Protein AF-A0A957H8Q2-F1 (afdb_monomer)

Radius of gyration: 33.95 Å; Cα contacts (8 Å, |Δi|>4): 27; chains: 1; bounding box: 78×47×76 Å

Mean predicted aligned error: 16.27 Å

pLDDT: mean 74.87, std 15.91, range [43.38, 97.81]

Foldseek 3Di:
DDPVVVVVVVVVVVVVPVPVSVVVVVVVVVVVVVVVVCVVVVVVVVVVVCVVVCVVPPPVDDDDDQDDDDDDPVPPDDPDSPPCDVVVLVVQCPDPPDPHDDDDDDPPDDDFPPPDDDGD

Structure (mmCIF, N/CA/C/O backbone):
data_AF-A0A957H8Q2-F1
#
_entry.id   AF-A0A957H8Q2-F1
#
loop_
_atom_site.group_PDB
_atom_site.id
_atom_site.type_symbol
_atom_site.label_atom_id
_atom_site.label_alt_id
_atom_site.label_comp_id
_atom_site.label_asym_id
_atom_site.label_entity_id
_atom_site.label_seq_id
_atom_site.pdbx_PDB_ins_code
_atom_site.Cartn_x
_atom_site.Cartn_y
_atom_site.Cartn_z
_atom_site.occupancy
_atom_site.B_iso_or_equiv
_atom_site.auth_seq_id
_atom_site.auth_comp_id
_atom_site.auth_asym_id
_atom_site.auth_atom_id
_atom_site.pdbx_PDB_model_num
ATOM 1 N N . MET A 1 1 ? -34.958 -14.609 27.796 1.00 60.50 1 MET A N 1
ATOM 2 C CA . MET A 1 1 ? -34.012 -13.482 27.665 1.00 60.50 1 MET A CA 1
ATOM 3 C C . MET A 1 1 ? -33.499 -13.496 26.248 1.00 60.50 1 MET A C 1
ATOM 5 O O . MET A 1 1 ? -32.950 -14.509 25.830 1.00 60.50 1 MET A O 1
ATOM 9 N N . THR A 1 2 ? -33.803 -12.464 25.474 1.00 87.00 2 THR A N 1
ATOM 10 C CA . THR A 1 2 ? -33.385 -12.401 24.071 1.00 87.00 2 THR A CA 1
ATOM 11 C C . THR A 1 2 ? -31.965 -11.843 23.991 1.00 87.00 2 THR A C 1
ATOM 13 O O . THR A 1 2 ? -31.519 -11.095 24.857 1.00 87.00 2 THR A O 1
ATOM 16 N N . VAL A 1 3 ? -31.228 -12.195 22.937 1.00 90.75 3 VAL A N 1
ATOM 17 C CA . VAL A 1 3 ? -29.903 -11.610 22.647 1.00 90.75 3 VAL A CA 1
ATOM 18 C C . VAL A 1 3 ? -29.939 -10.080 22.546 1.00 90.75 3 VAL A C 1
ATOM 20 O O . VAL A 1 3 ? -28.943 -9.415 22.813 1.00 90.75 3 VAL A O 1
ATOM 23 N N . PHE A 1 4 ? -31.104 -9.521 22.220 1.00 92.12 4 PHE A N 1
ATOM 24 C CA . PHE A 1 4 ? -31.331 -8.085 22.167 1.00 92.12 4 PHE A CA 1
ATOM 25 C C . PHE A 1 4 ? -31.301 -7.430 23.558 1.00 92.12 4 PHE A C 1
ATOM 27 O O . PHE A 1 4 ? -30.682 -6.379 23.716 1.00 92.12 4 PHE A O 1
ATOM 34 N N . ASP A 1 5 ? -31.865 -8.085 24.580 1.00 91.19 5 ASP A N 1
ATOM 35 C CA . ASP A 1 5 ? -31.801 -7.602 25.969 1.00 91.19 5 ASP A CA 1
ATOM 36 C C . ASP A 1 5 ? -30.357 -7.553 26.485 1.00 91.19 5 ASP A C 1
ATOM 38 O O . ASP A 1 5 ? -29.955 -6.595 27.144 1.00 91.19 5 ASP A O 1
ATOM 42 N N . LEU A 1 6 ? -29.546 -8.562 26.146 1.00 93.38 6 LEU A N 1
ATOM 43 C CA . LEU A 1 6 ? -28.121 -8.600 26.493 1.00 93.38 6 LEU A CA 1
ATOM 44 C C . LEU A 1 6 ? -27.355 -7.439 25.847 1.00 93.38 6 LEU A C 1
ATOM 46 O O . LEU A 1 6 ? -26.524 -6.807 26.500 1.00 93.38 6 LEU A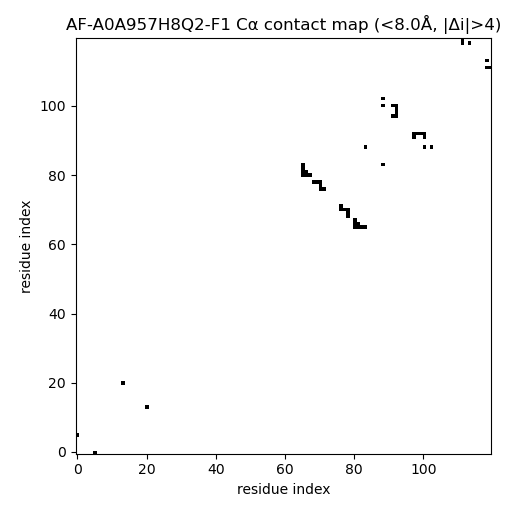 O 1
ATOM 50 N N . PHE A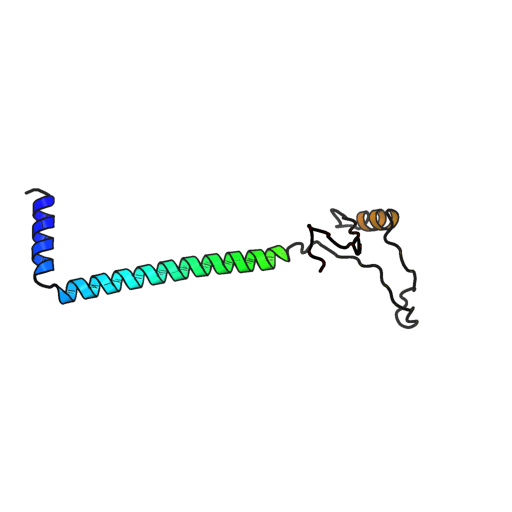 1 7 ? -27.647 -7.134 24.581 1.00 92.12 7 PHE A N 1
ATOM 51 C CA . PHE A 1 7 ? -26.999 -6.037 23.864 1.00 92.12 7 PHE A CA 1
ATOM 52 C C . PHE A 1 7 ? -27.374 -4.673 24.457 1.00 92.12 7 PHE A C 1
ATOM 54 O O . PHE A 1 7 ? -26.488 -3.845 24.678 1.00 92.12 7 PHE A O 1
ATOM 61 N N . LEU A 1 8 ? -28.655 -4.457 24.786 1.00 91.12 8 LEU A N 1
ATOM 62 C CA . LEU A 1 8 ? -29.111 -3.243 25.472 1.00 91.12 8 LEU A CA 1
ATOM 63 C C . LEU A 1 8 ? -28.441 -3.073 26.839 1.00 91.12 8 LEU A C 1
ATOM 65 O O . LEU A 1 8 ? -27.953 -1.985 27.147 1.00 91.12 8 LEU A O 1
ATOM 69 N N . LEU A 1 9 ? -28.359 -4.150 27.624 1.00 91.75 9 LEU A N 1
ATOM 70 C CA . LEU A 1 9 ? -27.731 -4.134 28.943 1.00 91.75 9 LEU A CA 1
ATOM 71 C C . LEU A 1 9 ? -26.243 -3.762 28.854 1.00 91.75 9 LEU A C 1
ATOM 73 O O . LEU A 1 9 ? -25.745 -2.964 29.651 1.00 91.75 9 LEU A O 1
ATOM 77 N N . VAL A 1 10 ? -25.521 -4.295 27.866 1.00 89.81 10 VAL A N 1
ATOM 78 C CA . VAL A 1 10 ? -24.117 -3.934 27.615 1.00 89.81 10 VAL A CA 1
ATOM 79 C C . VAL A 1 10 ? -23.992 -2.470 27.185 1.00 89.81 10 VAL A C 1
ATOM 81 O O . VAL A 1 10 ? -23.115 -1.764 27.688 1.00 89.81 10 VAL A O 1
ATOM 84 N N . LEU A 1 11 ? -24.880 -1.985 26.311 1.00 88.62 11 LEU A N 1
ATOM 85 C CA . LEU A 1 11 ? -24.871 -0.595 25.845 1.00 88.62 11 LEU A CA 1
ATOM 86 C C . LEU A 1 11 ? -25.092 0.396 26.997 1.00 88.62 11 LEU A C 1
ATOM 88 O O . LEU A 1 11 ? -24.388 1.403 27.103 1.00 88.62 11 LEU A O 1
ATOM 92 N N . GLU A 1 12 ? -26.033 0.092 27.890 1.00 89.56 12 GLU A N 1
ATOM 93 C CA . GLU A 1 12 ? -26.330 0.905 29.069 1.00 89.56 12 GLU A CA 1
ATOM 94 C C . GLU A 1 12 ? -25.135 0.946 30.037 1.00 89.56 12 GLU A C 1
ATOM 96 O O . GLU A 1 12 ? -24.755 2.011 30.537 1.00 89.56 12 GLU A O 1
ATOM 101 N N . ASN A 1 13 ? -24.462 -0.194 30.229 1.00 87.19 13 ASN A N 1
ATOM 102 C CA . ASN A 1 13 ? -23.251 -0.290 31.046 1.00 87.19 13 ASN A CA 1
ATOM 103 C C . ASN A 1 13 ? -22.064 0.489 30.453 1.00 87.19 13 ASN A C 1
ATOM 105 O O . ASN A 1 13 ? -21.334 1.156 31.191 1.00 87.19 13 ASN A O 1
ATOM 109 N N . LEU A 1 14 ? -21.877 0.457 29.132 1.00 87.94 14 LEU A N 1
ATOM 110 C CA . LEU A 1 14 ? -20.838 1.232 28.445 1.00 87.94 14 LEU A CA 1
ATOM 111 C C . LEU A 1 14 ? -21.129 2.740 28.492 1.00 87.94 14 LEU A C 1
ATOM 113 O O . LEU A 1 14 ? -20.219 3.540 28.726 1.00 87.94 14 LEU A O 1
ATOM 117 N N . SER A 1 15 ? -22.400 3.134 28.356 1.00 84.00 15 SER A N 1
ATOM 118 C CA . SER A 1 15 ? -22.848 4.533 28.407 1.00 84.00 15 SER A CA 1
ATOM 119 C C . SER A 1 15 ? -22.587 5.201 29.765 1.00 84.00 15 SER A C 1
ATOM 121 O O . SER A 1 15 ? -22.366 6.413 29.828 1.00 84.00 15 SER A O 1
ATOM 123 N N . ARG A 1 16 ? -22.497 4.429 30.859 1.00 86.56 16 ARG A N 1
ATOM 124 C CA . ARG A 1 16 ? -22.081 4.944 32.179 1.00 86.56 16 ARG A CA 1
ATOM 125 C C . ARG A 1 16 ? -20.617 5.400 32.231 1.00 86.56 16 ARG A C 1
ATOM 127 O O . ARG A 1 16 ? -20.259 6.164 33.124 1.00 86.56 16 ARG A O 1
ATOM 134 N N . ARG A 1 17 ? -19.756 4.963 31.301 1.00 86.38 17 ARG A N 1
ATOM 135 C CA . ARG A 1 17 ? -18.311 5.282 31.271 1.00 86.38 17 ARG A CA 1
ATOM 136 C C . ARG A 1 17 ? -17.870 5.846 29.914 1.00 86.38 17 ARG A C 1
ATOM 138 O O . ARG A 1 17 ? -16.914 5.365 29.306 1.00 86.38 17 ARG A O 1
ATOM 145 N N . LYS A 1 18 ? -18.537 6.920 29.475 1.00 81.12 18 LYS A N 1
ATOM 146 C CA . LYS A 1 18 ? -18.379 7.546 28.145 1.00 81.12 18 LYS A CA 1
ATOM 147 C C . LYS A 1 18 ? -16.930 7.864 27.753 1.00 81.12 18 LYS A C 1
ATOM 149 O O . LYS A 1 18 ? -16.521 7.530 26.649 1.00 81.12 18 LYS A O 1
ATOM 154 N N . GLY A 1 19 ? -16.139 8.461 28.649 1.00 90.38 19 GLY A N 1
ATOM 155 C CA . GLY A 1 19 ? -14.776 8.908 28.319 1.00 90.38 19 GLY A CA 1
ATOM 156 C C . GLY A 1 19 ? -13.799 7.765 28.033 1.00 90.38 19 GLY A C 1
ATOM 157 O O . GLY A 1 19 ? -13.080 7.789 27.038 1.00 90.38 19 GLY A O 1
ATOM 158 N N . ARG A 1 20 ? -13.805 6.724 28.873 1.00 91.06 20 ARG A N 1
ATOM 159 C CA . ARG A 1 20 ? -12.888 5.586 28.715 1.00 91.06 20 ARG A CA 1
ATOM 160 C C . ARG A 1 20 ? -13.230 4.754 27.480 1.00 91.06 20 ARG A C 1
ATOM 162 O O . ARG A 1 20 ? -12.322 4.367 26.758 1.00 91.06 20 ARG A O 1
ATOM 169 N N . VAL A 1 21 ? -14.521 4.522 27.230 1.00 92.25 21 VAL A N 1
ATOM 170 C CA . VAL A 1 21 ? -14.996 3.759 26.064 1.00 92.25 21 VAL A CA 1
ATOM 171 C C . VAL A 1 21 ? -14.727 4.515 24.761 1.00 92.25 21 VAL A C 1
ATOM 173 O O . VAL A 1 21 ? -14.270 3.913 23.791 1.00 92.25 21 VAL A O 1
ATOM 176 N N . ALA A 1 22 ? -14.938 5.835 24.743 1.00 91.88 22 ALA A N 1
ATOM 177 C CA . ALA A 1 22 ? -14.614 6.660 23.583 1.00 91.88 22 ALA A CA 1
ATOM 178 C C . ALA A 1 22 ? -13.112 6.620 23.267 1.00 91.88 22 ALA A C 1
ATOM 180 O O . ALA A 1 22 ? -12.734 6.382 22.123 1.00 91.88 22 ALA A O 1
ATOM 181 N N . LEU A 1 23 ? -12.251 6.774 24.280 1.00 94.62 23 LEU A N 1
ATOM 182 C CA . LEU A 1 23 ? -10.801 6.769 24.084 1.00 94.62 23 LEU A CA 1
ATOM 183 C C . LEU A 1 23 ? -10.288 5.424 23.546 1.00 94.62 23 LEU A C 1
ATOM 185 O O . LEU A 1 23 ? -9.453 5.404 22.644 1.00 94.62 23 LEU A O 1
ATOM 189 N N . THR A 1 24 ? -10.808 4.298 24.049 1.00 94.88 24 THR A N 1
ATOM 190 C CA . THR A 1 24 ? -10.423 2.972 23.540 1.00 94.88 24 THR A CA 1
ATOM 191 C C . THR A 1 24 ? -10.925 2.738 22.121 1.00 94.88 24 THR A C 1
ATOM 193 O O . THR A 1 24 ? -10.182 2.206 21.302 1.00 94.88 24 THR A O 1
ATOM 196 N N . ALA A 1 25 ? -12.153 3.162 21.805 1.00 94.44 25 ALA A N 1
ATOM 197 C CA . ALA A 1 25 ? -12.699 3.043 20.456 1.00 94.44 25 ALA A CA 1
ATOM 198 C C . ALA A 1 25 ? -11.868 3.849 19.447 1.00 94.44 25 ALA A C 1
ATOM 200 O O . ALA A 1 25 ? -11.473 3.316 18.414 1.00 94.44 25 ALA A O 1
ATOM 201 N N . VAL A 1 26 ? -11.523 5.096 19.783 1.00 96.44 26 VAL A N 1
ATOM 202 C CA . VAL A 1 26 ? -10.657 5.944 18.952 1.00 96.44 26 VAL A CA 1
ATOM 203 C C . VAL A 1 26 ? -9.282 5.305 18.759 1.00 96.44 26 VAL A C 1
ATOM 205 O O . VAL A 1 26 ? -8.806 5.226 17.629 1.00 96.44 26 VAL A O 1
ATOM 208 N N . GLY A 1 27 ? -8.665 4.791 19.828 1.00 97.19 27 GLY A N 1
ATOM 209 C CA . GLY A 1 27 ? -7.365 4.122 19.741 1.00 97.19 27 GLY A CA 1
ATOM 210 C C . GLY A 1 27 ? -7.375 2.910 18.804 1.00 97.19 27 GLY A C 1
ATOM 211 O O . GLY A 1 27 ? -6.485 2.770 17.967 1.00 97.19 27 GLY A O 1
ATOM 212 N N . VAL A 1 28 ? -8.407 2.065 18.889 1.00 97.12 28 VAL A N 1
ATOM 213 C CA . VAL A 1 28 ? -8.557 0.891 18.011 1.00 97.12 28 VAL A CA 1
ATOM 214 C C . VAL A 1 28 ? -8.786 1.307 16.556 1.00 97.12 28 VAL A C 1
ATOM 216 O O . VAL A 1 28 ? -8.174 0.731 15.655 1.00 97.12 28 VAL A O 1
ATOM 219 N N . VAL A 1 29 ? -9.617 2.322 16.308 1.00 97.44 29 VAL A N 1
ATOM 220 C CA . VAL A 1 29 ? -9.886 2.820 14.948 1.00 97.44 29 VAL A CA 1
ATOM 221 C C . VAL A 1 29 ? -8.616 3.385 14.312 1.00 97.44 29 VAL A C 1
ATOM 223 O O . VAL A 1 29 ? -8.281 3.011 13.191 1.00 97.44 29 VAL A O 1
ATOM 226 N N . ILE A 1 30 ? -7.867 4.224 15.032 1.00 97.56 30 ILE A N 1
ATOM 227 C CA . ILE A 1 30 ? -6.616 4.801 14.517 1.00 97.56 30 ILE A CA 1
ATOM 228 C C . ILE A 1 30 ? -5.569 3.703 14.285 1.00 97.56 30 ILE A C 1
ATOM 230 O O . ILE A 1 30 ? -4.923 3.686 13.239 1.00 97.56 30 ILE A O 1
ATOM 234 N N . GLY A 1 31 ? -5.420 2.763 15.225 1.00 97.50 31 GLY A N 1
ATOM 235 C CA . GLY A 1 31 ? -4.437 1.684 15.117 1.00 97.50 31 GLY A CA 1
ATOM 236 C C . GLY A 1 31 ? -4.702 0.752 13.933 1.00 97.50 31 GLY A C 1
ATOM 237 O O . GLY A 1 31 ? -3.800 0.472 13.146 1.00 97.50 31 GLY A O 1
ATOM 238 N N . THR A 1 32 ? -5.949 0.312 13.763 1.00 97.19 32 THR A N 1
ATOM 239 C CA . THR A 1 32 ? -6.329 -0.559 12.638 1.00 97.19 32 THR A CA 1
ATOM 240 C C . THR A 1 32 ? -6.207 0.159 11.297 1.00 97.19 32 THR A C 1
ATOM 242 O O . THR A 1 32 ? -5.663 -0.417 10.355 1.00 97.19 32 THR A O 1
ATOM 245 N N . ALA A 1 33 ? -6.607 1.434 11.221 1.00 97.12 33 ALA A N 1
ATOM 246 C CA . ALA A 1 33 ? -6.429 2.246 10.022 1.00 97.12 33 ALA A CA 1
ATOM 247 C C . ALA A 1 33 ? -4.946 2.393 9.645 1.00 97.12 33 ALA A C 1
ATOM 249 O O . ALA A 1 33 ? -4.593 2.202 8.483 1.00 97.12 33 ALA A O 1
ATOM 250 N N . ALA A 1 34 ? -4.063 2.661 10.613 1.00 97.69 34 ALA A N 1
ATOM 251 C CA . ALA A 1 34 ? -2.628 2.788 10.368 1.00 97.69 34 ALA A CA 1
ATOM 252 C C . ALA A 1 34 ? -2.010 1.494 9.810 1.00 97.69 34 ALA A C 1
ATOM 254 O O . ALA A 1 34 ? -1.250 1.548 8.844 1.00 97.69 34 ALA A O 1
ATOM 255 N N . VAL A 1 35 ? -2.366 0.328 10.364 1.00 97.81 35 VAL A N 1
ATOM 256 C CA . VAL A 1 35 ? -1.879 -0.971 9.863 1.00 97.81 35 VAL A CA 1
ATOM 257 C C . VAL A 1 35 ? -2.350 -1.216 8.427 1.00 97.81 35 VAL A C 1
ATOM 259 O O . VAL A 1 35 ? -1.543 -1.580 7.573 1.00 97.81 35 VAL A O 1
ATOM 262 N N . VAL A 1 36 ? -3.630 -0.969 8.134 1.00 97.50 36 VAL A N 1
ATOM 263 C CA . VAL A 1 36 ? -4.184 -1.138 6.779 1.00 97.50 36 VAL A CA 1
ATOM 264 C C . VAL A 1 36 ? -3.508 -0.198 5.778 1.00 97.50 36 VAL A C 1
ATOM 266 O O . VAL A 1 36 ? -3.162 -0.630 4.676 1.00 97.50 36 VAL A O 1
ATOM 269 N N . LEU A 1 37 ? -3.273 1.062 6.158 1.00 97.50 37 LEU A N 1
ATOM 270 C CA . LEU A 1 37 ? -2.565 2.036 5.325 1.00 97.50 37 LEU A CA 1
ATOM 271 C C . LEU A 1 37 ? -1.137 1.585 5.018 1.00 97.50 37 LEU A C 1
ATOM 273 O O . LEU A 1 37 ? -0.738 1.610 3.857 1.00 97.50 37 LEU A O 1
ATOM 277 N N . LEU A 1 38 ? -0.388 1.141 6.031 1.00 97.44 38 LEU A N 1
ATOM 278 C CA . LEU A 1 38 ? 0.996 0.692 5.863 1.00 97.44 38 LEU A CA 1
ATOM 279 C C . LEU A 1 38 ? 1.098 -0.529 4.948 1.00 97.44 38 LEU A C 1
ATOM 281 O O . LEU A 1 38 ? 1.947 -0.545 4.062 1.00 97.44 38 LEU A O 1
ATOM 285 N N . VAL A 1 39 ? 0.223 -1.522 5.119 1.00 97.12 39 VAL A N 1
ATOM 286 C CA . VAL A 1 39 ? 0.198 -2.711 4.251 1.00 97.12 39 VAL A CA 1
ATOM 287 C C . VAL A 1 39 ? -0.168 -2.331 2.815 1.00 97.12 39 VAL A C 1
ATOM 289 O O . VAL A 1 39 ? 0.483 -2.778 1.872 1.00 97.12 39 VAL A O 1
ATOM 292 N N . SER A 1 40 ? -1.171 -1.468 2.635 1.00 96.56 40 SER A N 1
ATOM 293 C CA . SER A 1 40 ? -1.612 -1.031 1.304 1.00 96.56 40 SER A CA 1
ATOM 294 C C . SER A 1 40 ? -0.524 -0.238 0.577 1.00 96.56 40 SER A C 1
ATOM 296 O O . SER A 1 40 ? -0.231 -0.513 -0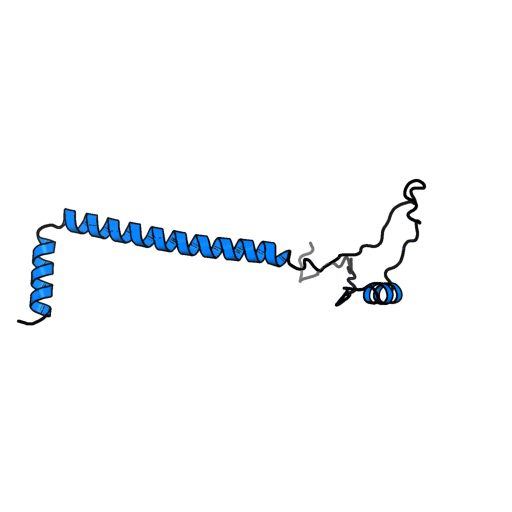.586 1.00 96.56 40 SER A O 1
ATOM 298 N N . LEU A 1 41 ? 0.115 0.712 1.270 1.00 96.69 41 LEU A N 1
ATOM 299 C CA . LEU A 1 41 ? 1.237 1.481 0.732 1.00 96.69 41 LEU A CA 1
ATOM 300 C C . LEU A 1 41 ? 2.448 0.595 0.453 1.00 96.69 41 LEU A C 1
ATOM 302 O O . LEU A 1 41 ? 3.030 0.710 -0.619 1.00 96.69 41 LEU A O 1
ATOM 306 N N . GLY A 1 42 ? 2.812 -0.300 1.372 1.00 94.94 42 GLY A N 1
ATOM 307 C CA . GLY A 1 42 ? 3.942 -1.211 1.196 1.00 94.94 42 GLY A CA 1
ATOM 308 C C . GLY A 1 42 ? 3.794 -2.066 -0.061 1.00 94.94 42 GLY A C 1
ATOM 309 O O . GLY A 1 42 ? 4.685 -2.076 -0.909 1.00 94.94 42 GLY A O 1
ATOM 310 N N . ASN A 1 43 ? 2.628 -2.692 -0.234 1.00 93.44 43 ASN A N 1
ATOM 311 C CA . ASN A 1 43 ? 2.331 -3.497 -1.418 1.00 93.44 43 ASN A CA 1
ATOM 312 C C . ASN A 1 43 ? 2.281 -2.644 -2.696 1.00 93.44 43 ASN A C 1
ATOM 314 O O . ASN A 1 43 ? 2.822 -3.042 -3.726 1.00 93.44 43 ASN A O 1
ATOM 318 N N . GLY A 1 44 ? 1.670 -1.456 -2.637 1.00 92.31 44 GLY A N 1
ATOM 319 C CA . GLY A 1 44 ? 1.592 -0.542 -3.778 1.00 92.31 44 GLY A CA 1
ATOM 320 C C . GLY A 1 44 ? 2.965 -0.048 -4.235 1.00 92.31 44 GLY A C 1
ATOM 321 O O . GLY A 1 44 ? 3.251 -0.041 -5.430 1.00 92.31 44 GLY A O 1
ATOM 322 N N . LEU A 1 45 ? 3.841 0.311 -3.293 1.00 93.56 45 LEU A N 1
ATOM 323 C CA . LEU A 1 45 ? 5.215 0.724 -3.575 1.00 93.56 45 LEU A CA 1
ATOM 324 C C . LEU A 1 45 ? 6.051 -0.432 -4.111 1.00 93.56 45 LEU A C 1
ATOM 326 O O . LEU A 1 45 ? 6.801 -0.236 -5.061 1.00 93.56 45 LEU A O 1
ATOM 330 N N . GLN A 1 46 ? 5.901 -1.636 -3.555 1.00 87.38 46 GLN A N 1
ATOM 331 C CA . GLN A 1 46 ? 6.586 -2.819 -4.066 1.00 87.38 46 GLN A CA 1
ATOM 332 C C . GLN A 1 46 ? 6.163 -3.123 -5.505 1.00 87.38 46 GLN A C 1
ATOM 334 O O . GLN A 1 46 ? 7.025 -3.341 -6.351 1.00 87.38 46 GLN A O 1
ATOM 339 N N . GLN A 1 47 ? 4.863 -3.076 -5.804 1.00 87.19 47 GLN A N 1
ATOM 340 C CA . GLN A 1 47 ? 4.360 -3.258 -7.163 1.00 87.19 47 GLN A CA 1
ATOM 341 C C . GLN A 1 47 ? 4.843 -2.145 -8.092 1.00 87.19 47 GLN A C 1
ATOM 343 O O . GLN A 1 47 ? 5.230 -2.421 -9.219 1.00 87.19 47 GLN A O 1
ATOM 348 N N . ASN A 1 48 ? 4.845 -0.891 -7.639 1.00 86.75 48 ASN A N 1
ATOM 349 C CA . ASN A 1 48 ? 5.303 0.235 -8.442 1.00 86.75 48 ASN A CA 1
ATOM 350 C C . ASN A 1 48 ? 6.807 0.142 -8.740 1.00 86.75 48 ASN A C 1
ATOM 352 O O . ASN A 1 48 ? 7.204 0.279 -9.892 1.00 86.75 48 ASN A O 1
ATOM 356 N N . ALA A 1 49 ? 7.629 -0.166 -7.737 1.00 83.25 49 ALA A N 1
ATOM 357 C CA . ALA A 1 49 ? 9.055 -0.411 -7.914 1.00 83.25 49 ALA A CA 1
ATOM 358 C C . ALA A 1 49 ? 9.299 -1.626 -8.819 1.00 83.25 49 ALA A C 1
ATOM 360 O O . ALA A 1 49 ? 10.117 -1.550 -9.727 1.00 83.25 49 ALA A O 1
ATOM 361 N N . ALA A 1 50 ? 8.548 -2.715 -8.642 1.00 79.94 50 ALA A N 1
ATOM 362 C CA . ALA A 1 50 ? 8.620 -3.886 -9.511 1.00 79.94 50 ALA A CA 1
ATOM 363 C C . ALA A 1 50 ? 8.156 -3.588 -10.942 1.00 79.94 50 ALA A C 1
ATOM 365 O O . ALA A 1 50 ? 8.714 -4.156 -11.864 1.00 79.94 50 ALA A O 1
ATOM 366 N N . SER A 1 51 ? 7.193 -2.693 -11.164 1.00 76.88 51 SER A N 1
ATOM 367 C CA . SER A 1 51 ? 6.789 -2.259 -12.507 1.00 76.88 51 SER A CA 1
ATOM 368 C C . SER A 1 51 ? 7.802 -1.304 -13.135 1.00 76.88 51 SER A C 1
ATOM 370 O O . SER A 1 51 ? 7.993 -1.339 -14.344 1.00 76.88 51 SER A O 1
ATOM 372 N N . GLN A 1 52 ? 8.477 -0.468 -12.344 1.00 71.00 52 GLN A N 1
ATOM 373 C CA . GLN A 1 52 ? 9.572 0.371 -12.835 1.00 71.00 52 GLN A CA 1
ATOM 374 C C . GLN A 1 52 ? 10.793 -0.480 -13.205 1.00 71.00 52 GLN A C 1
ATOM 376 O O . GLN A 1 52 ? 11.334 -0.333 -14.293 1.00 71.00 52 GLN A O 1
ATOM 381 N N . LEU A 1 53 ? 11.181 -1.424 -12.344 1.00 66.31 53 LEU A N 1
ATOM 382 C CA . LEU A 1 53 ? 12.283 -2.358 -12.594 1.00 66.31 53 LEU A CA 1
ATOM 383 C C . LEU A 1 53 ? 11.921 -3.425 -13.638 1.00 66.31 53 LEU A C 1
ATOM 385 O O . LEU A 1 53 ? 12.743 -3.789 -14.465 1.00 66.31 53 LEU A O 1
ATOM 389 N N . GLY A 1 54 ? 10.681 -3.900 -13.644 1.00 60.41 54 GLY A N 1
ATOM 390 C CA . GLY A 1 54 ? 10.125 -4.798 -14.656 1.00 60.41 54 GLY A CA 1
ATOM 391 C C . GLY A 1 54 ? 9.876 -4.100 -15.992 1.00 60.41 54 GLY A C 1
ATOM 392 O O . GLY A 1 54 ? 9.906 -4.752 -17.025 1.00 60.41 54 GLY A O 1
ATOM 393 N N . GLY A 1 55 ? 9.725 -2.774 -16.005 1.00 55.09 55 GLY A N 1
ATOM 394 C CA . GLY A 1 55 ? 9.780 -1.944 -17.212 1.00 55.09 55 GLY A CA 1
ATOM 395 C C . GLY A 1 55 ? 11.200 -1.769 -17.764 1.00 55.09 55 GLY A C 1
ATOM 396 O O . GLY A 1 55 ? 11.363 -1.491 -18.947 1.00 55.09 55 GLY A O 1
ATOM 397 N N . ILE A 1 56 ? 12.229 -2.004 -16.939 1.00 55.47 56 ILE A N 1
ATOM 398 C CA . ILE A 1 56 ? 13.625 -2.228 -17.374 1.00 55.47 56 ILE A CA 1
ATOM 399 C C . ILE A 1 56 ? 13.811 -3.700 -17.823 1.00 55.47 56 ILE A C 1
ATOM 401 O O . ILE A 1 56 ? 14.846 -4.091 -18.357 1.00 55.47 56 ILE A O 1
ATOM 405 N N . GLY A 1 57 ? 12.780 -4.527 -17.642 1.00 52.38 57 GLY A N 1
ATOM 406 C CA . GLY A 1 57 ? 12.769 -5.972 -17.807 1.00 52.38 57 GLY A CA 1
ATOM 407 C C . GLY A 1 57 ? 12.560 -6.449 -19.235 1.00 52.38 57 GLY A C 1
ATOM 408 O O . GLY A 1 57 ? 11.677 -7.257 -19.478 1.00 52.38 57 GLY A O 1
ATOM 409 N N . ASP A 1 58 ? 13.455 -6.063 -20.130 1.00 54.84 58 ASP A N 1
ATOM 410 C CA . ASP A 1 58 ? 14.026 -7.094 -20.982 1.00 54.84 58 ASP A CA 1
ATOM 411 C C . ASP A 1 58 ? 15.516 -7.157 -20.647 1.00 54.84 58 ASP A C 1
ATOM 413 O O . ASP A 1 58 ? 16.350 -6.543 -21.310 1.00 54.84 58 ASP A O 1
ATOM 417 N N . LEU A 1 59 ? 15.886 -7.947 -19.631 1.00 55.44 59 LEU A N 1
ATOM 418 C CA . LEU A 1 59 ? 17.294 -8.324 -19.415 1.00 55.44 59 LEU A CA 1
ATOM 419 C C . LEU A 1 59 ? 17.882 -9.069 -20.639 1.00 55.44 59 LEU A C 1
ATOM 421 O O . LEU A 1 59 ? 19.082 -9.319 -20.699 1.00 55.44 59 LEU A O 1
ATOM 425 N N . THR A 1 60 ? 17.038 -9.413 -21.617 1.00 57.44 60 THR A N 1
ATOM 426 C CA . THR A 1 60 ? 17.373 -10.014 -22.914 1.00 57.44 60 THR A CA 1
ATOM 427 C C . THR A 1 60 ? 17.380 -8.991 -24.067 1.00 57.44 60 THR A C 1
ATOM 429 O O . THR A 1 60 ? 17.676 -9.354 -25.202 1.00 57.44 60 THR A O 1
ATOM 432 N N . LYS A 1 61 ? 17.075 -7.707 -23.826 1.00 59.41 61 LYS A N 1
ATOM 433 C CA . LYS A 1 61 ? 17.035 -6.675 -24.874 1.00 59.41 61 LYS A CA 1
ATOM 434 C C . LYS A 1 61 ? 18.378 -5.978 -24.991 1.00 59.41 61 LYS A C 1
ATOM 436 O O . LYS A 1 61 ? 18.732 -5.099 -24.208 1.00 59.41 61 LYS A O 1
ATOM 441 N N . ILE A 1 62 ? 19.104 -6.351 -26.034 1.00 67.81 62 ILE A N 1
ATOM 442 C CA . ILE A 1 62 ? 20.336 -5.689 -26.449 1.00 67.81 62 ILE A CA 1
ATOM 443 C C . ILE A 1 62 ? 19.961 -4.638 -27.498 1.00 67.81 62 ILE A C 1
ATOM 445 O O . ILE A 1 62 ? 19.445 -4.975 -28.561 1.00 67.81 62 ILE A O 1
ATOM 449 N N . GLN A 1 63 ? 20.192 -3.360 -27.189 1.00 69.12 63 GLN A N 1
ATOM 450 C CA . GLN A 1 63 ? 19.997 -2.260 -28.139 1.00 69.12 63 GLN A CA 1
ATOM 451 C C . GLN A 1 63 ? 21.291 -2.045 -28.924 1.00 69.12 63 GLN A C 1
ATOM 453 O O . GLN A 1 63 ? 22.324 -1.717 -28.342 1.00 69.12 63 GLN A O 1
ATOM 458 N N . VAL A 1 64 ? 21.231 -2.249 -30.239 1.00 69.69 64 VAL A N 1
ATOM 459 C CA . VAL A 1 64 ? 22.362 -2.049 -31.151 1.00 69.69 64 VAL A CA 1
ATOM 460 C C . VAL A 1 64 ? 22.169 -0.715 -31.861 1.00 69.69 64 VAL A C 1
ATOM 462 O O . VAL A 1 64 ? 21.159 -0.517 -32.531 1.00 69.69 64 VAL A O 1
ATOM 465 N N . PHE A 1 65 ? 23.136 0.190 -31.720 1.00 68.00 65 PHE A N 1
ATOM 466 C CA . PHE A 1 65 ? 23.141 1.476 -32.415 1.00 68.00 65 PHE A CA 1
ATOM 467 C C . PHE A 1 65 ? 24.262 1.504 -33.456 1.00 68.00 65 PHE A C 1
ATOM 469 O O . PHE A 1 65 ? 25.355 1.000 -33.176 1.00 68.00 65 PHE A O 1
ATOM 476 N N . PRO A 1 66 ? 24.034 2.103 -34.637 1.00 64.75 66 PRO A N 1
ATOM 477 C CA . PRO A 1 66 ? 25.120 2.393 -35.559 1.00 64.75 66 PRO A CA 1
ATOM 478 C C . PRO A 1 66 ? 26.112 3.355 -34.896 1.00 64.75 66 PRO A C 1
ATOM 480 O O . PRO A 1 66 ? 25.734 4.378 -34.323 1.00 64.75 66 PRO A O 1
ATOM 483 N N . PHE A 1 67 ? 27.396 3.008 -34.955 1.00 63.06 67 PHE A N 1
ATOM 484 C CA . PHE A 1 67 ? 28.466 3.858 -34.453 1.00 63.06 67 PHE A CA 1
ATOM 485 C C . PHE A 1 67 ? 28.707 5.012 -35.437 1.00 63.06 67 PHE A C 1
ATOM 487 O O . PHE A 1 67 ? 29.127 4.789 -36.571 1.00 63.06 67 PHE A O 1
ATOM 494 N N . TYR A 1 68 ? 28.444 6.244 -34.998 1.00 59.41 68 TYR A N 1
ATOM 495 C CA . TYR A 1 68 ? 28.762 7.471 -35.732 1.00 59.41 68 TYR A CA 1
ATOM 496 C C . TYR A 1 68 ? 29.974 8.148 -35.084 1.00 59.41 68 TYR A C 1
ATOM 498 O O . TYR A 1 68 ? 29.832 9.117 -34.341 1.00 59.41 68 TYR A O 1
ATOM 506 N N . GLY A 1 69 ? 31.168 7.607 -35.312 1.00 55.44 69 GLY A N 1
ATOM 507 C CA . GLY A 1 69 ? 32.423 8.196 -34.844 1.00 55.44 69 GLY A CA 1
ATOM 508 C C . GLY A 1 69 ? 33.484 8.183 -35.936 1.00 55.44 69 GLY A C 1
ATOM 509 O O . GLY A 1 69 ? 33.493 7.292 -36.788 1.00 55.44 69 GLY A O 1
ATOM 510 N N . GLU A 1 70 ? 34.372 9.178 -35.920 1.00 55.03 70 GLU A N 1
ATOM 511 C CA . GLU A 1 70 ? 35.587 9.153 -36.735 1.00 55.03 70 GLU A CA 1
ATOM 512 C C . GLU A 1 70 ? 36.482 7.977 -36.303 1.00 55.03 70 GLU A C 1
ATOM 514 O O . GLU A 1 70 ? 36.542 7.658 -35.112 1.00 55.03 70 GLU A O 1
ATOM 519 N N . PRO A 1 71 ? 37.154 7.301 -37.250 1.00 55.09 71 PRO A N 1
ATOM 520 C CA . PRO A 1 71 ? 37.987 6.142 -36.947 1.00 55.09 71 PRO A CA 1
ATOM 521 C C . PRO A 1 71 ? 39.114 6.522 -35.984 1.00 55.09 71 PRO A C 1
ATOM 523 O O . PRO A 1 71 ? 40.000 7.295 -36.346 1.00 55.09 71 PRO A O 1
ATOM 526 N N . ASP A 1 72 ? 39.113 5.938 -34.784 1.00 56.09 72 ASP A N 1
ATOM 527 C CA . ASP A 1 72 ? 40.248 5.994 -33.862 1.00 56.09 72 ASP A CA 1
ATOM 528 C C . ASP A 1 72 ? 41.222 4.840 -34.187 1.00 56.09 72 ASP A C 1
ATOM 530 O O . ASP A 1 72 ? 40.885 3.670 -33.958 1.00 56.09 72 ASP A O 1
ATOM 534 N N . PRO A 1 73 ? 42.435 5.127 -34.699 1.00 59.62 73 PRO A N 1
ATOM 535 C CA . PRO A 1 73 ? 43.410 4.106 -35.078 1.00 59.62 73 PRO A CA 1
ATOM 536 C C . PRO A 1 73 ? 43.927 3.244 -33.910 1.00 59.62 73 PRO A C 1
ATOM 538 O O . PRO A 1 73 ? 44.556 2.220 -34.172 1.00 59.62 73 PRO A O 1
ATOM 541 N N . ASN A 1 74 ? 43.654 3.590 -32.644 1.00 62.28 74 ASN A N 1
ATOM 542 C CA . ASN A 1 74 ? 44.075 2.798 -31.478 1.00 62.28 74 ASN A CA 1
ATOM 543 C C . ASN A 1 74 ? 43.067 1.729 -31.029 1.00 62.28 74 ASN A C 1
ATOM 545 O O . ASN A 1 74 ? 43.436 0.830 -30.275 1.00 62.28 74 ASN A O 1
ATOM 549 N N . THR A 1 75 ? 41.806 1.804 -31.463 1.00 65.00 75 THR A N 1
ATOM 550 C CA . THR A 1 75 ? 40.752 0.877 -31.002 1.00 65.00 75 THR A CA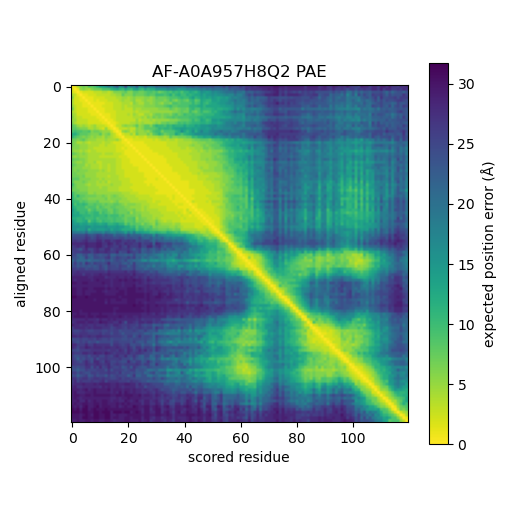 1
ATOM 551 C C . THR A 1 75 ? 40.489 -0.270 -31.974 1.00 65.00 75 THR A C 1
ATOM 553 O O . THR A 1 75 ? 39.790 -1.219 -31.627 1.00 65.00 75 THR A O 1
ATOM 556 N N . GLY A 1 76 ? 41.049 -0.209 -33.189 1.00 57.12 76 GLY A N 1
ATOM 557 C CA . GLY A 1 76 ? 40.838 -1.223 -34.225 1.00 57.12 76 GLY A CA 1
ATOM 558 C C . GLY A 1 76 ? 39.385 -1.329 -34.700 1.00 57.12 76 GLY A C 1
ATOM 559 O O . GLY A 1 76 ? 39.053 -2.278 -35.407 1.00 57.12 76 GLY A O 1
ATOM 560 N N . VAL A 1 77 ? 38.521 -0.379 -34.323 1.00 55.56 77 VAL A N 1
ATOM 561 C CA . VAL A 1 77 ? 37.128 -0.310 -34.767 1.00 55.56 77 VAL A CA 1
ATOM 562 C C . VAL A 1 77 ? 37.118 0.372 -36.138 1.00 55.56 77 VAL A C 1
ATOM 564 O O . VAL A 1 77 ? 37.399 1.570 -36.223 1.00 55.56 77 VAL A O 1
ATOM 567 N N . PRO A 1 78 ? 36.854 -0.356 -37.238 1.00 52.84 78 PRO A N 1
ATOM 568 C CA . PRO A 1 78 ? 36.799 0.261 -38.554 1.00 52.84 78 PRO A CA 1
ATOM 569 C C . PRO A 1 78 ? 35.658 1.286 -38.586 1.00 52.84 78 PRO A C 1
ATOM 571 O O . PRO A 1 78 ? 34.544 0.972 -38.171 1.00 52.84 78 PRO A O 1
ATOM 574 N N . ALA A 1 79 ? 35.909 2.485 -39.129 1.00 51.19 79 ALA A N 1
ATOM 575 C CA . ALA A 1 79 ? 34.876 3.487 -39.428 1.00 51.19 79 ALA A CA 1
ATOM 576 C C . ALA A 1 79 ? 34.026 3.065 -40.627 1.00 51.19 79 ALA A C 1
ATOM 578 O O . ALA A 1 79 ? 33.924 3.751 -41.642 1.00 51.19 79 ALA A O 1
ATOM 579 N N . THR A 1 80 ? 33.439 1.883 -40.521 1.00 48.97 80 THR A N 1
ATOM 580 C CA . THR A 1 80 ? 32.353 1.503 -41.396 1.00 48.97 80 THR A CA 1
ATOM 581 C C . THR A 1 80 ? 31.113 1.981 -40.677 1.00 48.97 80 THR A C 1
ATOM 583 O O . THR A 1 80 ? 30.771 1.482 -39.606 1.00 48.97 80 THR A O 1
ATOM 586 N N . THR A 1 81 ? 30.459 2.983 -41.250 1.00 50.31 81 THR A N 1
ATOM 587 C CA . THR A 1 81 ? 29.039 3.235 -41.040 1.00 50.31 81 THR A CA 1
ATOM 588 C C . THR A 1 81 ? 28.297 1.962 -41.440 1.00 50.31 81 THR A C 1
ATOM 590 O O . THR A 1 81 ? 27.796 1.843 -42.554 1.00 50.31 81 THR A O 1
ATOM 593 N N . THR A 1 82 ? 28.305 0.945 -40.575 1.00 55.12 82 THR A N 1
ATOM 594 C CA . THR A 1 82 ? 27.569 -0.293 -40.798 1.00 55.12 82 THR A CA 1
ATOM 595 C C . THR A 1 82 ? 26.107 0.092 -40.723 1.00 55.12 82 THR A C 1
ATOM 597 O O . THR A 1 82 ? 25.548 0.276 -39.645 1.00 55.12 82 THR A O 1
ATOM 600 N N . ILE A 1 83 ? 25.520 0.319 -41.893 1.00 58.69 83 ILE A N 1
ATOM 601 C CA . ILE A 1 83 ? 24.098 0.572 -42.038 1.00 58.69 83 ILE A CA 1
ATOM 602 C C . ILE A 1 83 ? 23.406 -0.694 -41.535 1.00 58.69 83 ILE A C 1
ATOM 604 O O . ILE A 1 83 ? 23.706 -1.795 -42.007 1.00 58.69 83 ILE A O 1
ATOM 608 N N . LEU A 1 84 ? 22.523 -0.552 -40.547 1.00 60.72 84 LEU A N 1
ATOM 609 C CA . LEU A 1 84 ? 21.690 -1.650 -40.062 1.00 60.72 84 LEU A CA 1
ATOM 610 C C . LEU A 1 84 ? 20.634 -1.964 -41.137 1.00 60.72 84 LEU A C 1
ATOM 612 O O . LEU A 1 84 ? 19.493 -1.529 -41.046 1.00 60.72 84 LEU A O 1
ATOM 616 N N . ASN A 1 85 ? 21.054 -2.674 -42.185 1.00 65.50 85 ASN A N 1
ATOM 617 C CA . ASN A 1 85 ? 20.192 -3.215 -43.235 1.00 65.50 85 ASN A CA 1
ATOM 618 C C . ASN A 1 85 ? 19.627 -4.584 -42.817 1.00 65.50 85 ASN A C 1
ATOM 620 O O . ASN A 1 85 ? 20.091 -5.188 -41.846 1.00 65.50 85 ASN A O 1
ATOM 624 N N . ASP A 1 86 ? 18.682 -5.116 -43.593 1.00 67.69 86 ASP A N 1
ATOM 625 C CA . ASP A 1 86 ? 18.074 -6.439 -43.366 1.00 67.69 86 ASP A CA 1
ATOM 626 C C . ASP A 1 86 ? 19.116 -7.574 -43.251 1.00 67.69 86 ASP A C 1
ATOM 628 O O . ASP A 1 86 ? 18.942 -8.520 -42.479 1.00 67.69 86 ASP A O 1
ATOM 632 N N . ASP A 1 87 ? 20.262 -7.439 -43.923 1.00 66.56 87 ASP A N 1
ATOM 633 C CA . ASP A 1 87 ? 21.385 -8.374 -43.797 1.00 66.56 87 ASP A CA 1
ATOM 634 C C . ASP A 1 87 ? 21.986 -8.382 -42.380 1.00 66.56 87 ASP A C 1
ATOM 636 O O . ASP A 1 87 ? 22.291 -9.447 -41.841 1.00 66.56 87 ASP A O 1
ATOM 640 N N . ALA A 1 88 ? 22.108 -7.219 -41.730 1.00 67.31 88 ALA A N 1
ATOM 641 C CA . ALA A 1 88 ? 22.587 -7.119 -40.350 1.00 67.31 88 ALA A CA 1
ATOM 642 C C . ALA A 1 88 ? 21.577 -7.725 -39.363 1.00 67.31 88 ALA A C 1
ATOM 644 O O . ALA A 1 88 ? 21.971 -8.373 -38.393 1.00 67.31 88 ALA A O 1
ATOM 645 N N . VAL A 1 89 ? 20.276 -7.593 -39.645 1.00 69.44 89 VAL A N 1
ATOM 646 C CA . VAL A 1 89 ? 19.211 -8.256 -38.877 1.00 69.44 89 VAL A CA 1
ATOM 647 C C . VAL A 1 89 ? 19.358 -9.778 -38.961 1.00 69.44 89 VAL A C 1
ATOM 649 O O . VAL A 1 89 ? 19.307 -10.448 -37.930 1.00 69.44 89 VAL A O 1
ATOM 652 N N . SER A 1 90 ? 19.617 -10.324 -40.153 1.00 68.69 90 SER A N 1
ATOM 653 C CA . SER A 1 90 ? 19.802 -11.770 -40.350 1.00 68.69 90 SER A CA 1
ATOM 654 C C . SER A 1 90 ? 21.038 -12.326 -39.625 1.00 68.69 90 SER A C 1
ATOM 656 O O . SER A 1 90 ? 20.981 -13.400 -39.025 1.00 68.69 90 SER A O 1
ATOM 658 N N . GLN A 1 91 ? 22.141 -11.568 -39.601 1.00 70.06 91 GLN A N 1
ATOM 659 C CA . GLN A 1 91 ? 23.369 -11.953 -38.899 1.00 70.06 91 GLN A CA 1
ATOM 660 C C . GLN A 1 91 ? 23.194 -11.924 -37.379 1.00 70.06 91 GLN A C 1
ATOM 662 O O . GLN A 1 91 ? 23.676 -12.820 -36.689 1.00 70.06 91 GLN A O 1
ATOM 667 N N . LEU A 1 92 ? 22.469 -10.932 -36.852 1.00 73.00 92 LEU A N 1
ATOM 668 C CA . LEU A 1 92 ? 22.147 -10.854 -35.427 1.00 73.00 92 LEU A CA 1
ATOM 669 C C . LEU A 1 92 ? 21.198 -11.982 -34.997 1.00 73.00 92 LEU A C 1
ATOM 671 O O . LEU A 1 92 ? 21.370 -12.532 -33.913 1.00 73.00 92 LEU A O 1
ATOM 675 N N . GLN A 1 93 ? 20.247 -12.376 -35.850 1.00 74.81 93 GLN A N 1
ATOM 676 C CA . GLN A 1 93 ? 19.378 -13.537 -35.608 1.00 74.81 93 GLN A CA 1
ATOM 677 C C . GLN A 1 93 ? 20.144 -14.868 -35.599 1.00 74.81 93 GLN A C 1
ATOM 679 O O . GLN A 1 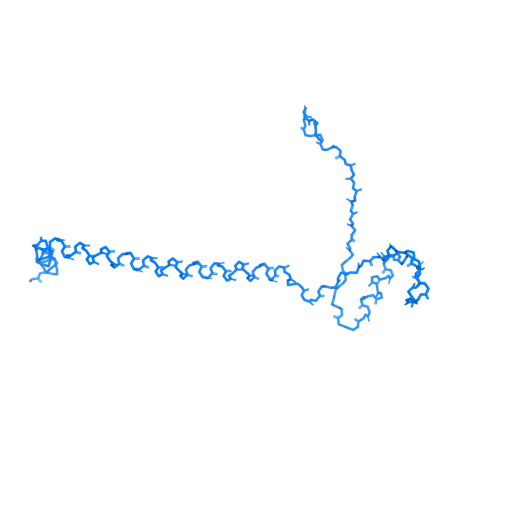93 ? 19.743 -15.796 -34.903 1.00 74.81 93 GLN A O 1
ATOM 684 N N . ALA A 1 94 ? 21.241 -14.974 -36.353 1.00 76.81 94 ALA A N 1
ATOM 685 C CA . ALA A 1 94 ? 22.048 -16.191 -36.432 1.00 76.81 94 ALA A CA 1
ATOM 686 C C . ALA A 1 94 ? 22.934 -16.437 -35.191 1.00 76.81 94 ALA A C 1
ATOM 688 O O . ALA A 1 94 ? 23.547 -17.502 -35.079 1.00 76.81 94 ALA A O 1
ATOM 689 N N . LEU A 1 95 ? 23.025 -15.481 -34.257 1.00 75.00 95 LEU A N 1
ATOM 690 C CA . LEU A 1 95 ? 23.814 -15.631 -33.035 1.00 75.00 95 LEU A CA 1
ATOM 691 C C . LEU A 1 95 ? 23.119 -16.559 -32.019 1.00 75.00 95 LEU A C 1
ATOM 693 O O . LEU A 1 95 ? 21.914 -16.440 -31.777 1.00 75.00 95 LEU A O 1
ATOM 697 N N . PRO A 1 96 ? 23.865 -17.466 -31.360 1.00 68.56 96 PRO A N 1
ATOM 698 C CA . PRO A 1 96 ? 23.295 -18.378 -30.377 1.00 68.56 96 PRO A CA 1
ATOM 699 C C . PRO A 1 96 ? 22.760 -17.603 -29.164 1.00 68.56 96 PRO A C 1
ATOM 701 O O . PRO A 1 96 ? 23.506 -16.901 -28.486 1.00 68.56 96 PRO A O 1
ATOM 704 N N . GLY A 1 97 ? 21.463 -17.759 -28.880 1.00 73.00 97 GLY A N 1
ATOM 705 C CA . GLY A 1 97 ? 20.777 -17.102 -27.760 1.00 73.00 97 GLY A CA 1
ATOM 706 C C . GLY A 1 97 ? 19.893 -15.910 -28.144 1.00 73.00 97 GLY A C 1
ATOM 707 O O . GLY A 1 97 ? 19.237 -15.350 -27.267 1.00 73.00 97 GLY A O 1
ATOM 708 N N . VAL A 1 98 ? 19.826 -15.539 -29.427 1.00 74.44 98 VAL A N 1
ATOM 709 C CA . VAL A 1 98 ? 18.940 -14.472 -29.917 1.00 74.44 98 VAL A CA 1
ATOM 710 C C . VAL A 1 98 ? 17.593 -15.059 -30.343 1.00 74.44 98 VAL A C 1
ATOM 712 O O . VAL A 1 98 ? 17.501 -15.786 -31.325 1.00 74.44 98 VAL A O 1
ATOM 715 N N . THR A 1 99 ? 16.531 -14.742 -29.601 1.00 71.94 99 THR A N 1
ATOM 716 C CA . THR A 1 99 ? 15.170 -15.233 -29.898 1.00 71.94 99 THR A CA 1
ATOM 717 C C . THR A 1 99 ? 14.453 -14.373 -30.939 1.00 71.94 99 THR A C 1
ATOM 719 O O . THR A 1 99 ? 13.680 -14.887 -31.743 1.00 71.94 99 THR A O 1
ATOM 722 N N . ALA A 1 100 ? 14.679 -13.057 -30.917 1.00 70.00 100 ALA A N 1
ATOM 723 C CA . ALA A 1 100 ? 14.032 -12.114 -31.821 1.00 70.00 100 ALA A CA 1
ATOM 724 C C . ALA A 1 100 ? 14.899 -10.867 -32.013 1.00 70.00 100 ALA A C 1
ATOM 726 O O . ALA A 1 100 ? 15.499 -10.365 -31.064 1.00 70.00 100 ALA A O 1
ATOM 727 N N . VAL A 1 101 ? 14.919 -10.350 -33.241 1.00 76.50 101 VAL A N 1
ATOM 728 C CA . VAL A 1 101 ? 15.528 -9.060 -33.582 1.00 76.50 101 VAL A CA 1
ATOM 729 C C . VAL A 1 101 ? 14.422 -8.165 -34.119 1.00 76.50 101 VAL A C 1
ATOM 731 O O . VAL A 1 101 ? 13.689 -8.570 -3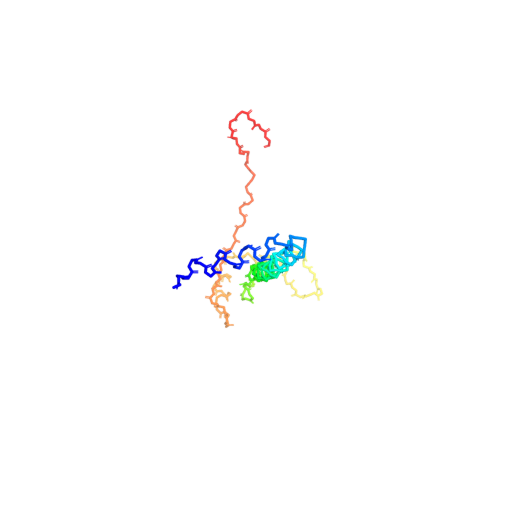5.019 1.00 76.50 101 VAL A O 1
ATOM 734 N N . ILE A 1 102 ? 14.287 -6.971 -33.546 1.00 76.12 102 ILE A N 1
ATOM 735 C CA . ILE A 1 102 ? 13.266 -5.991 -33.922 1.00 76.12 102 ILE A CA 1
ATOM 736 C C . ILE A 1 102 ? 13.994 -4.765 -34.483 1.00 76.12 102 ILE A C 1
ATOM 738 O O . ILE A 1 102 ? 14.708 -4.109 -33.721 1.00 76.12 102 ILE A O 1
ATOM 742 N N . PRO A 1 103 ? 13.852 -4.449 -35.783 1.00 72.88 103 PRO A N 1
ATOM 743 C CA . PRO A 1 103 ? 14.409 -3.225 -36.338 1.00 72.88 103 PRO A CA 1
ATOM 744 C C . PRO A 1 103 ? 13.646 -2.019 -35.782 1.00 72.88 103 PRO A C 1
ATOM 746 O O . PRO A 1 103 ? 12.415 -2.021 -35.716 1.00 72.88 103 PRO A O 1
ATOM 749 N N . GLN A 1 104 ? 14.381 -0.987 -35.375 1.00 69.75 104 GLN A N 1
ATOM 750 C CA . GLN A 1 104 ? 13.814 0.258 -34.872 1.00 69.75 104 GLN A CA 1
ATOM 751 C C . GLN A 1 104 ? 14.344 1.415 -35.712 1.00 69.75 104 GLN A C 1
ATOM 753 O O . GLN A 1 104 ? 15.545 1.670 -35.718 1.00 69.75 104 GLN A O 1
ATOM 758 N N . ASP A 1 105 ? 13.441 2.111 -36.398 1.00 66.50 105 ASP A N 1
ATOM 759 C CA . ASP A 1 105 ? 13.756 3.326 -37.143 1.00 66.50 105 ASP A CA 1
ATOM 760 C C . ASP A 1 105 ? 13.063 4.523 -36.483 1.00 66.50 105 ASP A C 1
ATOM 762 O O . ASP A 1 105 ? 11.884 4.466 -36.115 1.00 66.50 105 ASP A O 1
ATOM 766 N N . TYR A 1 106 ? 13.814 5.602 -36.286 1.00 61.72 106 TYR A N 1
ATOM 767 C CA . TYR A 1 106 ? 13.309 6.824 -35.680 1.00 61.72 106 TYR A CA 1
ATOM 768 C C . TYR A 1 106 ? 12.987 7.817 -36.791 1.00 61.72 106 TYR A C 1
ATOM 770 O O . TYR A 1 106 ? 13.863 8.515 -37.298 1.00 61.72 106 TYR A O 1
ATOM 778 N N . LEU A 1 107 ? 11.703 7.934 -37.132 1.00 56.25 107 LEU A N 1
ATOM 779 C CA . LEU A 1 107 ? 11.225 8.974 -38.040 1.00 56.25 107 LEU A CA 1
ATOM 780 C C . LEU A 1 107 ? 11.344 10.350 -37.370 1.00 56.25 107 LEU A C 1
ATOM 782 O O . LEU A 1 107 ? 10.444 10.812 -36.669 1.00 56.25 107 LEU A O 1
ATOM 786 N N . GLN A 1 108 ? 12.469 11.021 -37.596 1.00 56.88 108 GLN A N 1
ATOM 787 C CA . GLN A 1 108 ? 12.668 12.431 -37.268 1.00 56.88 108 GLN A CA 1
ATOM 788 C C . GLN A 1 108 ? 11.983 13.285 -38.350 1.00 56.88 108 GLN A C 1
ATOM 790 O O . GLN A 1 108 ? 12.629 13.797 -39.262 1.00 56.88 108 GLN A O 1
ATOM 795 N N . SER A 1 109 ? 10.654 13.398 -38.292 1.00 61.50 109 SER A N 1
ATOM 796 C CA . SER A 1 109 ? 9.899 14.318 -39.148 1.00 61.50 109 SER 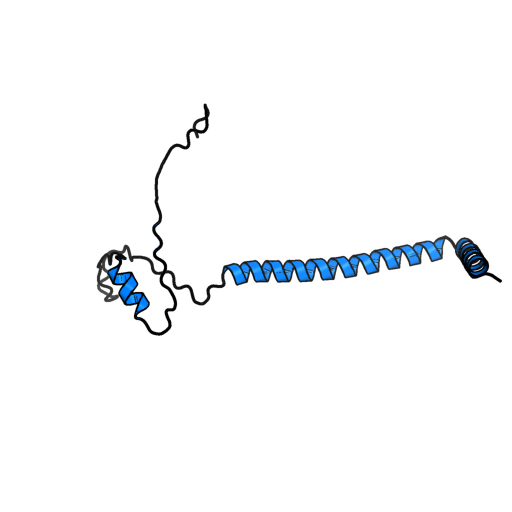A CA 1
ATOM 797 C C . SER A 1 109 ? 9.550 15.581 -38.368 1.00 61.50 109 SER A C 1
ATOM 799 O O . SER A 1 109 ? 8.862 15.523 -37.350 1.00 61.50 109 SER A O 1
ATOM 801 N N . TRP A 1 110 ? 10.013 16.730 -38.856 1.00 63.53 110 TRP A N 1
ATOM 802 C CA . TRP A 1 110 ? 9.511 18.026 -38.414 1.00 63.53 110 TRP A CA 1
ATOM 803 C C . TRP A 1 110 ? 8.252 18.343 -39.218 1.00 63.53 110 TRP A C 1
ATOM 805 O O . TRP A 1 110 ? 8.307 18.500 -40.437 1.00 63.53 110 TRP A O 1
ATOM 815 N N . GLY A 1 111 ? 7.113 18.428 -38.538 1.00 67.44 111 GLY A N 1
ATOM 816 C CA . GLY A 1 111 ? 5.848 18.843 -39.129 1.00 67.44 111 GLY A CA 1
ATOM 817 C C . GLY A 1 111 ? 5.120 19.781 -38.180 1.00 67.44 111 GLY A C 1
ATOM 818 O O . GLY A 1 111 ? 4.969 19.473 -37.000 1.00 67.44 111 GLY A O 1
ATOM 819 N N . TYR A 1 112 ? 4.661 20.925 -38.685 1.00 67.38 112 TYR A N 1
ATOM 820 C CA . TYR A 1 112 ? 3.767 21.796 -37.927 1.00 67.38 112 TYR A CA 1
ATOM 821 C C . TYR A 1 112 ? 2.405 21.104 -37.812 1.00 67.38 112 TYR A C 1
ATOM 823 O O . TYR A 1 112 ? 1.664 21.002 -38.794 1.00 67.38 112 TYR A O 1
ATOM 831 N 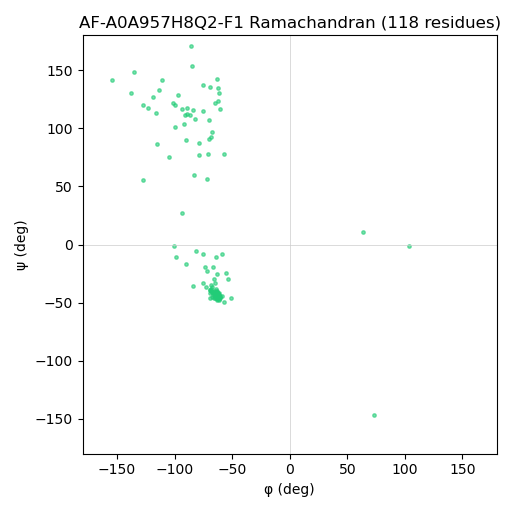N . LEU A 1 113 ? 2.072 20.605 -36.619 1.00 63.50 113 LEU A N 1
ATOM 832 C CA . LEU A 1 113 ? 0.731 20.109 -36.314 1.00 63.50 113 LEU A CA 1
ATOM 833 C C . LEU A 1 113 ? -0.221 21.307 -36.248 1.00 63.50 113 LEU A C 1
ATOM 835 O O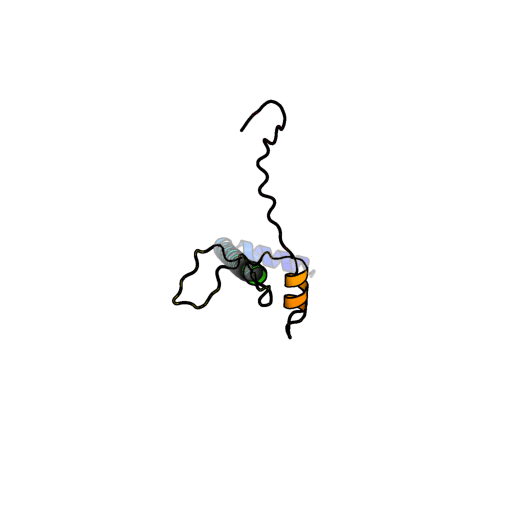 . LEU A 1 113 ? -0.407 21.927 -35.205 1.00 63.50 113 LEU A O 1
ATOM 839 N N . THR A 1 114 ? -0.830 21.652 -37.380 1.00 61.38 114 THR A N 1
ATOM 840 C CA . THR A 1 114 ? -1.855 22.698 -37.435 1.00 61.38 114 THR A CA 1
ATOM 841 C C . THR A 1 114 ? -3.188 22.141 -36.946 1.00 61.38 114 THR A C 1
ATOM 843 O O . THR A 1 114 ? -4.025 21.672 -37.714 1.00 61.38 114 THR A O 1
ATOM 846 N N . VAL A 1 115 ? -3.409 22.197 -35.633 1.00 61.06 115 VAL A N 1
ATOM 847 C CA . VAL A 1 115 ? -4.741 21.993 -35.050 1.00 61.06 115 VAL A CA 1
ATOM 848 C C . VAL A 1 115 ? -5.432 23.356 -34.957 1.00 61.06 115 VAL A C 1
ATOM 850 O O . VAL A 1 115 ? -5.311 24.086 -33.977 1.00 61.06 115 VAL A O 1
ATOM 853 N N . GLY A 1 116 ? -6.157 23.730 -36.012 1.00 71.44 116 GLY A N 1
ATOM 854 C CA . GLY A 1 116 ? -6.927 24.979 -36.051 1.00 71.44 116 GLY A CA 1
ATOM 855 C C . GLY A 1 116 ? -6.076 26.253 -36.202 1.00 71.44 116 GLY A C 1
ATOM 856 O O . GLY A 1 116 ? -5.080 26.267 -36.915 1.00 71.44 116 GLY A O 1
ATOM 857 N N . ARG A 1 117 ? -6.516 27.366 -35.589 1.00 58.00 117 ARG A N 1
ATOM 858 C CA . ARG A 1 117 ? -5.944 28.728 -35.750 1.00 58.00 117 ARG A CA 1
ATOM 859 C C . ARG A 1 117 ? -4.877 29.113 -34.712 1.00 58.00 117 ARG A C 1
ATOM 861 O O . ARG A 1 117 ? -4.712 30.296 -34.424 1.00 58.00 117 ARG A O 1
ATOM 868 N N . SER A 1 118 ? -4.157 28.163 -34.131 1.00 51.25 118 SER A N 1
ATOM 869 C CA . SER A 1 118 ? -3.049 28.487 -33.225 1.00 51.25 118 SER A CA 1
ATOM 870 C C . SER A 1 118 ? -1.796 27.755 -33.679 1.00 51.25 118 SER A C 1
ATOM 872 O O . SER A 1 118 ? -1.811 26.535 -33.809 1.00 51.25 118 SER A O 1
ATOM 874 N N . GLN A 1 119 ? -0.756 28.529 -33.999 1.00 44.72 119 GLN A N 1
ATOM 875 C CA . GLN A 1 119 ? 0.565 28.032 -34.370 1.00 44.72 119 GLN A CA 1
ATOM 876 C C . GLN A 1 119 ? 1.467 28.063 -33.135 1.00 44.72 119 GLN A C 1
ATOM 878 O O . GLN A 1 119 ? 1.564 29.105 -32.482 1.00 44.72 119 GLN A O 1
ATOM 883 N N . GLY A 1 120 ? 2.107 26.931 -32.851 1.00 43.38 120 GLY A N 1
ATOM 884 C CA . GLY A 1 120 ? 3.182 26.753 -31.880 1.00 43.38 120 GLY A CA 1
ATOM 885 C C . GLY A 1 120 ? 4.198 25.771 -32.437 1.00 43.38 120 GLY A C 1
ATOM 886 O O . GLY A 1 120 ? 3.755 24.837 -33.144 1.00 43.38 120 GLY A O 1
#

Sequence (120 aa):
MTVFDLFLLVLENLSRRKGRVALTAVGVVIGTAAVVLLVSLGNGLQQNAASQLGGIGDLTKIQVFPFYGEPDPNTGVPATTTILNDDAVSQLQALPGVTAVIPQDYLQSWGYLTVGRSQG

Solvent-accessible surface area (backbone atoms only — not comparable to full-atom values): 7794 Å² total; per-residue (Å²): 136,55,75,63,57,55,51,51,53,50,50,57,59,49,63,75,42,52,69,64,52,50,54,52,52,52,51,52,53,54,51,54,50,51,53,52,49,50,54,54,49,52,53,50,50,50,50,49,53,48,49,55,54,48,70,61,56,49,93,83,67,80,86,86,74,74,68,89,61,80,63,50,89,88,73,77,54,73,66,59,75,59,71,86,42,74,69,51,50,55,56,56,49,70,40,93,89,49,88,77,80,80,91,82,84,82,84,85,75,91,71,84,76,73,70,73,97,57,90,123

Secondary structure (DSSP, 8-state):
--HHHHHHHHHHHHHTTHHHHHHHHHHHHHHHHHHHHHHHHHHHHHHHHHHHHHHS--TT-PPP--------TTT----------HHHHHHHHTSTT------------------TT---